Protein AF-A0A9J5YIF4-F1 (afdb_monomer)

Radius of gyration: 15.4 Å; Cα contacts (8 Å, |Δi|>4): 267; chains: 1; bounding box: 48×30×40 Å

Nearest PDB structures (foldseek):
  3bw6-assembly1_A  TM=5.286E-01  e=2.195E+00  Saccharomyces cerevisiae
  3m4w-assembly1_C  TM=4.680E-01  e=2.064E+00  Escherichia coli K-12
  2v43-assembly1_A  TM=5.136E-01  e=2.641E+00  Escherichia coli BL21(DE3)
  3m4w-assembly2_B  TM=5.127E-01  e=3.177E+00  Escherichia coli K-12
  3m4w-assembly2_D  TM=4.670E-01  e=3.379E+00  Escherichia coli K-12

InterPro domains:
  IPR027124 SWR1-complex protein 5/Craniofacial development protein 1/2 [PTHR23227] (7-121)
  IPR036691 Endonuclease/exonuclease/phosphatase superfamily [G3DSA:3.60.10.10] (50-127)
  IPR036691 Endonuclease/exonuclease/phosphatase superfamily [SSF56219] (4-115)

Solvent-accessible surface area (backbone atoms only — not comparable to full-atom values): 7860 Å² total; per-residue (Å²): 105,72,69,35,61,78,67,71,49,55,66,48,78,45,66,69,63,32,38,66,50,70,54,74,48,80,52,96,62,22,41,32,39,33,44,18,62,45,76,92,35,71,9,42,34,40,36,35,34,50,65,54,78,78,62,61,54,80,87,62,74,49,72,51,71,44,77,73,80,42,32,60,11,36,59,38,90,92,36,65,88,24,34,52,62,29,46,59,70,73,60,38,76,50,9,51,53,50,50,54,53,26,56,78,66,53,16,31,35,54,61,19,58,44,87,77,64,93,88,69,85,78,72,60,50,33,38,34,44,53,72,83,83,84,82,78,133

Structure (mmCIF, N/CA/C/O backbone):
data_AF-A0A9J5YIF4-F1
#
_entry.id   AF-A0A9J5YIF4-F1
#
loop_
_atom_site.group_PDB
_atom_site.id
_atom_site.type_symbol
_atom_site.label_atom_id
_atom_site.label_alt_id
_atom_site.label_comp_id
_atom_site.label_asym_id
_atom_site.label_entity_id
_atom_site.label_seq_id
_atom_site.pdbx_PDB_ins_code
_atom_site.Cartn_x
_atom_site.Cartn_y
_atom_site.Cartn_z
_atom_site.occupancy
_atom_site.B_iso_or_equiv
_atom_site.auth_seq_id
_atom_site.auth_comp_id
_atom_site.auth_asym_id
_atom_site.auth_atom_id
_atom_site.pdbx_PDB_model_num
ATOM 1 N N . VAL A 1 1 ? 2.285 -2.977 19.075 1.00 72.44 1 VAL A N 1
ATOM 2 C CA . VAL A 1 1 ? 0.839 -2.647 18.988 1.00 72.44 1 VAL A CA 1
ATOM 3 C C . VAL A 1 1 ? 0.273 -1.924 20.219 1.00 72.44 1 VAL A C 1
ATOM 5 O O . VAL A 1 1 ? -0.473 -0.979 20.020 1.00 72.44 1 VAL A O 1
ATOM 8 N N . LYS A 1 2 ? 0.668 -2.229 21.474 1.00 74.25 2 LYS A N 1
ATOM 9 C CA . LYS A 1 2 ? 0.195 -1.495 22.683 1.00 74.25 2 LYS A CA 1
ATOM 10 C C . LYS A 1 2 ? 0.330 0.040 22.608 1.00 74.25 2 LYS A C 1
ATOM 12 O O . LYS A 1 2 ? -0.599 0.756 22.969 1.00 74.25 2 LYS A O 1
ATOM 17 N N . ILE A 1 3 ? 1.460 0.551 22.105 1.00 67.88 3 ILE A N 1
ATOM 18 C CA . ILE A 1 3 ? 1.671 2.000 21.922 1.00 67.88 3 ILE A CA 1
ATOM 19 C C . ILE A 1 3 ? 0.763 2.606 20.842 1.00 67.88 3 ILE A C 1
ATOM 21 O O . ILE A 1 3 ? 0.343 3.749 20.992 1.00 67.88 3 ILE A O 1
ATOM 25 N N . LEU A 1 4 ? 0.427 1.833 19.803 1.00 68.94 4 LEU A N 1
ATOM 26 C CA . LEU A 1 4 ? -0.476 2.261 18.731 1.00 68.94 4 LEU A CA 1
ATOM 27 C C . LEU A 1 4 ? -1.881 2.469 19.296 1.00 68.94 4 LEU A C 1
ATOM 29 O O . LEU A 1 4 ? -2.434 3.553 19.157 1.00 68.94 4 LEU A O 1
ATOM 33 N N . LYS A 1 5 ? -2.383 1.498 20.073 1.00 69.62 5 LYS A N 1
ATOM 34 C CA . LYS A 1 5 ? -3.668 1.610 20.782 1.00 69.62 5 LYS A CA 1
ATOM 35 C C . LYS A 1 5 ? -3.701 2.798 21.745 1.00 69.62 5 LYS A C 1
ATOM 37 O O . LYS A 1 5 ? -4.628 3.598 21.702 1.00 69.62 5 LYS A O 1
ATOM 42 N N . LYS A 1 6 ? -2.658 2.970 22.572 1.00 72.19 6 LYS A N 1
ATOM 43 C CA . LYS A 1 6 ? -2.560 4.105 23.513 1.00 72.19 6 LYS A CA 1
ATOM 44 C C . LYS A 1 6 ? -2.606 5.461 22.799 1.00 72.19 6 LYS A C 1
ATOM 46 O O . LYS A 1 6 ? -3.151 6.414 23.344 1.00 72.19 6 LYS A O 1
ATOM 51 N N . ARG A 1 7 ? -2.018 5.552 21.604 1.00 55.25 7 ARG A N 1
ATOM 52 C CA . ARG A 1 7 ? -1.975 6.779 20.797 1.00 55.25 7 ARG A CA 1
ATOM 53 C C . ARG A 1 7 ? -3.127 6.892 19.792 1.00 55.25 7 ARG A C 1
ATOM 55 O O . ARG A 1 7 ? -3.121 7.844 19.025 1.00 55.25 7 ARG A O 1
ATOM 62 N N . LYS A 1 8 ? -4.092 5.960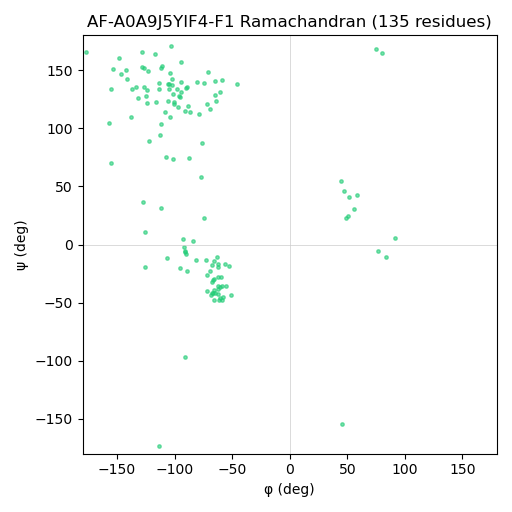 19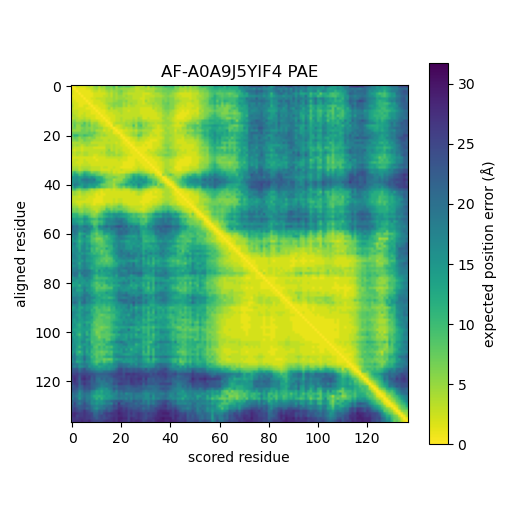.804 1.00 68.19 8 LYS A N 1
ATOM 63 C CA . LYS A 1 8 ? -5.196 5.883 18.831 1.00 68.19 8 LYS A CA 1
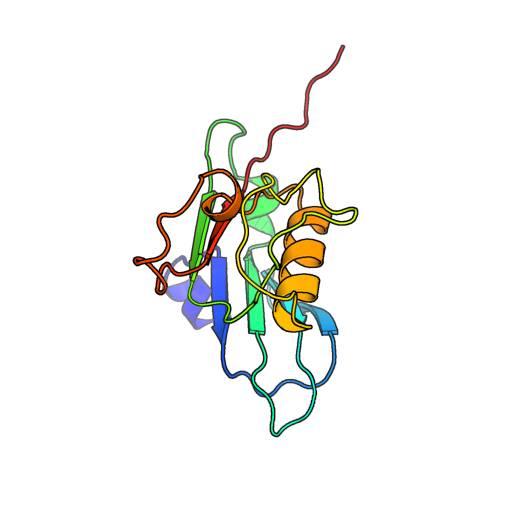ATOM 64 C C . LYS A 1 8 ? -4.700 5.909 17.374 1.00 68.19 8 LYS A C 1
ATOM 66 O O . LYS A 1 8 ? -5.254 6.598 16.532 1.00 68.19 8 LYS A O 1
ATOM 71 N N . ILE A 1 9 ? -3.610 5.191 17.099 1.00 63.22 9 ILE A N 1
ATOM 72 C CA . ILE A 1 9 ? -3.044 5.041 15.755 1.00 63.22 9 ILE A CA 1
ATOM 73 C C . ILE A 1 9 ? -3.669 3.804 15.111 1.00 63.22 9 ILE A C 1
ATOM 75 O O . ILE A 1 9 ? -3.419 2.693 15.580 1.00 63.22 9 ILE A O 1
ATOM 79 N N . ASN A 1 10 ? -4.434 3.994 14.034 1.00 71.25 10 ASN A N 1
ATOM 80 C CA . ASN A 1 10 ? -5.087 2.894 13.319 1.00 71.25 10 ASN A CA 1
ATOM 81 C C . ASN A 1 10 ? -4.223 2.295 12.196 1.00 71.25 10 ASN A C 1
ATOM 83 O O . ASN A 1 10 ? -4.409 1.137 11.837 1.00 71.25 10 ASN A O 1
ATOM 87 N N . ILE A 1 11 ? -3.250 3.041 11.662 1.00 75.19 11 ILE A N 1
ATOM 88 C CA . ILE A 1 11 ? -2.291 2.539 10.667 1.00 75.19 11 ILE A CA 1
ATOM 89 C C . ILE A 1 11 ? -0.880 2.952 11.060 1.00 75.19 11 ILE A C 1
ATOM 91 O O . ILE A 1 11 ? -0.638 4.101 11.421 1.00 75.19 11 ILE A O 1
ATOM 95 N N . ALA A 1 12 ? 0.062 2.018 10.970 1.00 74.75 12 ALA A N 1
ATOM 96 C CA . ALA A 1 12 ? 1.473 2.294 11.196 1.00 74.75 12 ALA A CA 1
ATOM 97 C C . ALA A 1 12 ? 2.342 1.607 10.145 1.00 74.75 12 ALA A C 1
ATOM 99 O O . ALA A 1 12 ? 2.193 0.414 9.896 1.00 74.75 12 ALA A O 1
ATOM 100 N N . CYS A 1 13 ? 3.295 2.348 9.589 1.00 75.69 13 CYS A N 1
ATOM 101 C CA . CYS A 1 13 ? 4.346 1.801 8.739 1.00 75.69 13 CYS A CA 1
ATOM 102 C C . CYS A 1 13 ? 5.644 1.703 9.544 1.00 75.69 13 CYS A C 1
ATOM 104 O O . CYS A 1 13 ? 5.981 2.604 10.311 1.00 75.69 13 CYS A O 1
ATOM 106 N N . VAL A 1 14 ? 6.360 0.595 9.390 1.00 73.94 14 VAL A N 1
ATOM 107 C CA . VAL A 1 14 ? 7.630 0.309 10.059 1.00 73.94 14 VAL A CA 1
ATOM 108 C C . VAL A 1 14 ? 8.657 -0.062 9.005 1.00 73.94 14 VAL A C 1
ATOM 110 O O . VAL A 1 14 ? 8.363 -0.834 8.097 1.00 73.94 14 VAL A O 1
ATOM 113 N N . GLN A 1 15 ? 9.859 0.480 9.129 1.00 68.50 15 GLN A N 1
ATOM 114 C CA . GLN A 1 15 ? 10.946 0.297 8.171 1.00 68.50 15 GLN A CA 1
ATOM 115 C C . GLN A 1 15 ? 12.207 -0.159 8.895 1.00 68.50 15 GLN A C 1
ATOM 117 O O . GLN A 1 15 ? 12.267 -0.126 10.124 1.00 68.50 15 GLN A O 1
ATOM 122 N N . GLU A 1 16 ? 13.180 -0.646 8.124 1.00 73.31 16 GLU A N 1
ATOM 123 C CA . GLU A 1 16 ? 14.439 -1.206 8.632 1.00 73.31 16 GLU A CA 1
ATOM 124 C C . GLU A 1 16 ? 14.234 -2.344 9.641 1.00 73.31 16 GLU A C 1
ATOM 126 O O . GLU A 1 16 ? 15.046 -2.590 10.534 1.00 73.31 16 GLU A O 1
ATOM 131 N N . THR A 1 17 ? 13.137 -3.087 9.487 1.00 73.56 17 THR A N 1
ATOM 132 C CA . THR A 1 17 ? 12.735 -4.109 10.460 1.00 73.56 17 THR A CA 1
ATOM 133 C C .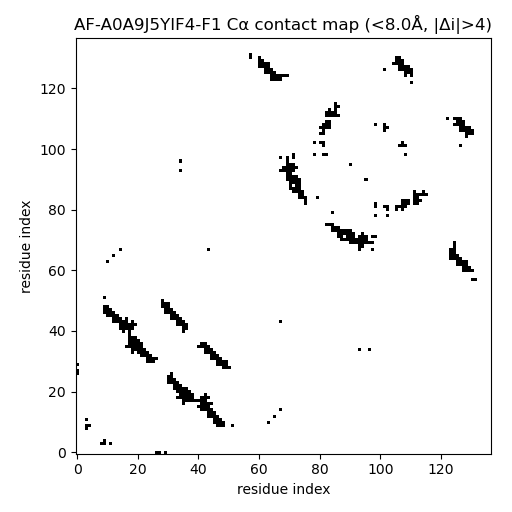 THR A 1 17 ? 13.696 -5.299 10.505 1.00 73.56 17 THR A C 1
ATOM 135 O O . THR A 1 17 ? 13.674 -6.072 11.465 1.00 73.56 17 THR A O 1
ATOM 138 N N . ARG A 1 18 ? 14.536 -5.454 9.465 1.00 77.25 18 ARG A N 1
ATOM 139 C CA . ARG A 1 18 ? 15.449 -6.591 9.236 1.00 77.25 18 ARG A CA 1
ATOM 140 C C . ARG A 1 18 ? 14.738 -7.945 9.342 1.00 77.25 18 ARG A C 1
ATOM 142 O O . ARG A 1 18 ? 15.345 -8.968 9.670 1.00 77.25 18 ARG A O 1
ATOM 149 N N . TRP A 1 19 ? 13.424 -7.953 9.108 1.00 80.56 19 TRP A N 1
ATOM 150 C CA . TRP A 1 19 ? 12.625 -9.168 9.114 1.00 80.56 19 TRP A CA 1
ATOM 151 C C . TRP A 1 19 ? 12.964 -10.017 7.891 1.00 80.56 19 TRP A C 1
ATOM 153 O O . TRP A 1 19 ? 13.329 -9.513 6.836 1.00 80.56 19 TRP A O 1
ATOM 163 N N . VAL A 1 20 ? 12.867 -11.331 8.056 1.00 79.12 20 VAL A N 1
ATOM 164 C CA . VAL A 1 20 ? 13.135 -12.304 6.994 1.00 79.12 20 VAL A CA 1
ATOM 165 C C . VAL A 1 20 ? 11.798 -12.840 6.513 1.00 79.12 20 VAL A C 1
ATOM 167 O O . VAL A 1 20 ? 10.952 -13.172 7.352 1.00 79.12 20 VAL A O 1
ATOM 170 N N . SER A 1 21 ? 11.644 -12.985 5.195 1.00 80.12 21 SER A N 1
ATOM 171 C CA . SER A 1 21 ? 10.432 -13.382 4.454 1.00 80.12 21 SER A CA 1
ATOM 172 C C . SER A 1 21 ? 9.346 -12.308 4.328 1.00 80.12 21 SER A C 1
ATOM 174 O O . SER A 1 21 ? 9.370 -11.285 5.011 1.00 80.12 21 SER A O 1
ATOM 176 N N . ALA A 1 22 ? 8.370 -12.581 3.459 1.00 80.19 22 ALA A N 1
ATOM 177 C CA . ALA A 1 22 ? 7.133 -11.823 3.355 1.00 80.19 22 ALA A CA 1
ATOM 178 C C . ALA A 1 22 ? 5.964 -12.624 3.948 1.00 80.19 22 ALA A C 1
ATOM 180 O O . ALA A 1 22 ? 5.741 -13.768 3.545 1.00 80.19 22 ALA A O 1
ATOM 181 N N . LYS A 1 23 ? 5.248 -12.065 4.935 1.00 82.75 23 LYS A N 1
ATOM 182 C CA . LYS A 1 23 ? 4.087 -12.712 5.582 1.00 82.75 23 LYS A CA 1
ATOM 183 C C . LYS A 1 23 ? 3.048 -11.690 6.045 1.00 82.75 23 LYS A C 1
ATOM 185 O O . LYS A 1 23 ? 3.360 -10.528 6.288 1.00 82.75 23 LYS A O 1
ATOM 190 N N . ALA A 1 24 ? 1.826 -12.175 6.256 1.00 80.62 24 ALA A N 1
ATOM 191 C CA . ALA A 1 24 ? 0.760 -11.459 6.950 1.00 80.62 24 ALA A CA 1
ATOM 192 C C . ALA A 1 24 ? 0.424 -12.159 8.278 1.00 80.62 24 ALA A C 1
ATOM 194 O O . ALA A 1 24 ? 0.397 -13.390 8.337 1.00 80.62 24 ALA A O 1
ATOM 195 N N . ARG A 1 25 ? 0.189 -11.398 9.354 1.00 86.50 25 ARG A N 1
ATOM 196 C CA . ARG A 1 25 ? -0.148 -11.909 10.696 1.00 86.50 25 ARG A CA 1
ATOM 197 C C . ARG A 1 25 ? -1.098 -10.963 11.417 1.00 86.50 25 ARG A C 1
ATOM 199 O O . ARG A 1 25 ? -0.973 -9.756 11.269 1.00 86.50 25 ARG A O 1
ATOM 206 N N . VAL A 1 26 ? -1.994 -11.492 12.243 1.00 85.38 26 VAL A N 1
ATOM 207 C CA . VAL A 1 26 ? -2.815 -10.675 13.151 1.00 85.38 26 VAL A CA 1
ATOM 208 C C . VAL A 1 26 ? -2.129 -10.602 14.514 1.00 85.38 26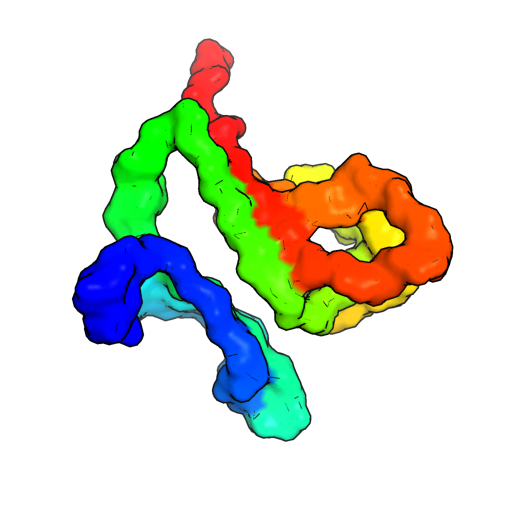 VAL A C 1
ATOM 210 O O . VAL A 1 26 ? -1.694 -11.623 15.043 1.00 85.38 26 VAL A O 1
ATOM 213 N N . VAL A 1 27 ? -1.996 -9.395 15.063 1.00 83.06 27 VAL A N 1
ATOM 214 C CA . VAL A 1 27 ? -1.344 -9.106 16.344 1.00 83.06 27 VAL A CA 1
ATOM 215 C C . VAL A 1 27 ? -2.183 -8.081 17.108 1.00 83.06 27 VAL A C 1
ATOM 217 O O . VAL A 1 27 ? -2.251 -6.914 16.732 1.00 83.06 27 VAL A O 1
ATOM 220 N N . ASP A 1 28 ? -2.818 -8.516 18.196 1.00 86.44 28 ASP A N 1
ATOM 221 C CA . ASP A 1 28 ? -3.700 -7.710 19.054 1.00 86.44 28 ASP A CA 1
ATOM 222 C C . ASP A 1 28 ? -4.739 -6.876 18.280 1.00 86.44 28 ASP A C 1
ATOM 224 O O . ASP A 1 28 ? -4.911 -5.688 18.556 1.00 86.44 28 ASP A O 1
ATOM 228 N N . GLY A 1 29 ? -5.420 -7.477 17.305 1.00 83.56 29 GLY A N 1
ATOM 229 C CA . GLY A 1 29 ? -6.431 -6.797 16.483 1.00 83.56 29 GLY A CA 1
ATOM 230 C C . GLY A 1 29 ? -5.864 -6.007 15.302 1.00 83.56 29 GLY A C 1
ATOM 231 O O . GLY A 1 29 ? -6.617 -5.656 14.411 1.00 83.56 29 GLY A O 1
ATOM 232 N N . PHE A 1 30 ? -4.546 -5.804 15.213 1.00 83.94 30 PHE A N 1
ATOM 233 C CA . PHE A 1 30 ? -3.918 -5.247 14.014 1.00 83.94 30 PHE A CA 1
ATOM 234 C C . PHE A 1 30 ? -3.530 -6.365 13.058 1.00 83.94 30 PHE A C 1
ATOM 236 O O . PHE A 1 30 ? -2.897 -7.339 13.463 1.00 83.94 30 PHE A O 1
ATOM 243 N N . LYS A 1 31 ? -3.813 -6.205 11.771 1.00 83.44 31 LYS A N 1
ATOM 244 C CA . LYS A 1 31 ? -3.218 -7.034 10.730 1.00 83.44 31 LYS A CA 1
ATOM 245 C C . LYS A 1 31 ? -1.901 -6.392 10.287 1.00 83.44 31 LYS A C 1
ATOM 247 O O . LYS A 1 31 ? -1.858 -5.240 9.876 1.00 83.44 31 LYS A O 1
ATOM 252 N N . LEU A 1 32 ? -0.812 -7.132 10.459 1.00 83.50 32 LEU A N 1
ATOM 253 C CA . LEU A 1 32 ? 0.540 -6.784 10.046 1.00 83.50 32 LEU A CA 1
ATOM 254 C C . LEU A 1 32 ? 0.859 -7.517 8.747 1.00 83.50 32 LEU A C 1
ATOM 256 O O . LEU A 1 32 ? 0.868 -8.747 8.725 1.00 83.50 32 LEU A O 1
ATOM 260 N N . TRP A 1 33 ? 1.208 -6.773 7.709 1.00 82.31 33 TRP A N 1
ATOM 261 C CA . TRP A 1 33 ? 1.888 -7.294 6.530 1.00 82.31 33 TRP A CA 1
ATOM 262 C C . TRP A 1 33 ? 3.326 -6.860 6.588 1.00 82.31 33 TRP A C 1
ATOM 264 O O . TRP A 1 33 ? 3.614 -5.719 6.936 1.00 82.31 33 TRP A O 1
ATOM 274 N N . TYR A 1 34 ? 4.234 -7.759 6.256 1.00 82.56 34 TYR A N 1
ATOM 275 C CA . TYR A 1 34 ? 5.625 -7.394 6.150 1.00 82.56 34 TYR A CA 1
ATOM 276 C C . TYR A 1 34 ? 6.307 -8.097 5.002 1.00 82.56 34 TYR A C 1
ATOM 278 O O . TYR A 1 34 ? 5.942 -9.218 4.652 1.00 82.56 34 TYR A O 1
ATOM 286 N N . SER A 1 35 ? 7.314 -7.426 4.457 1.00 77.06 35 SER A N 1
ATOM 287 C CA . SER A 1 35 ? 8.219 -7.956 3.452 1.00 77.06 35 SER A CA 1
ATOM 288 C C . SER A 1 35 ? 9.643 -7.652 3.880 1.00 77.06 35 SER A C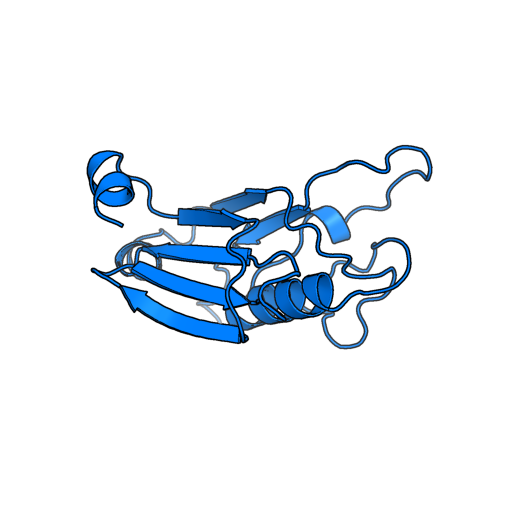 1
ATOM 290 O O . SER A 1 35 ? 9.995 -6.510 4.184 1.00 77.06 35 SER A O 1
ATOM 292 N N . GLY A 1 36 ? 10.463 -8.691 3.938 1.00 77.88 36 GLY A N 1
ATOM 293 C CA . GLY A 1 36 ? 11.875 -8.556 4.224 1.00 77.88 36 GLY A CA 1
ATOM 294 C C . GLY A 1 36 ? 12.678 -9.706 3.630 1.00 77.88 36 GLY A C 1
ATOM 295 O O . GLY A 1 36 ? 12.170 -10.806 3.405 1.00 77.88 36 GLY A O 1
ATOM 296 N N . GLY A 1 37 ? 13.931 -9.415 3.293 1.00 73.00 37 GLY A N 1
ATOM 297 C CA . GLY A 1 37 ? 14.824 -10.345 2.610 1.00 73.00 37 GLY A CA 1
ATOM 298 C C . GLY A 1 37 ? 15.636 -11.178 3.596 1.00 73.00 37 GLY A C 1
ATOM 299 O O . GLY A 1 37 ? 15.189 -12.207 4.090 1.00 73.00 37 GLY A O 1
ATOM 300 N N . SER A 1 38 ? 16.856 -10.728 3.853 1.00 69.00 38 SER A N 1
ATOM 301 C CA . SER A 1 38 ? 17.832 -11.326 4.763 1.00 69.00 38 SER A CA 1
ATOM 302 C C . SER A 1 38 ? 18.135 -10.333 5.899 1.00 69.00 38 SER A C 1
ATOM 304 O O . SER A 1 38 ? 17.764 -9.164 5.801 1.00 69.00 38 SER A O 1
ATOM 306 N N . ARG A 1 39 ? 18.748 -10.772 7.011 1.00 66.75 39 ARG A N 1
ATOM 307 C CA . ARG A 1 39 ? 18.947 -9.928 8.222 1.00 66.75 39 ARG A CA 1
ATOM 308 C C . ARG A 1 39 ? 19.827 -8.688 7.989 1.00 66.75 39 ARG A C 1
ATOM 310 O O . ARG A 1 39 ? 19.828 -7.768 8.798 1.00 66.75 39 ARG A O 1
ATOM 317 N N . ASP A 1 40 ? 20.568 -8.696 6.896 1.00 63.53 40 ASP A N 1
ATOM 318 C CA . ASP A 1 40 ? 21.454 -7.669 6.355 1.00 63.53 40 ASP A CA 1
ATOM 319 C C . ASP A 1 40 ? 20.753 -6.707 5.377 1.00 63.53 40 ASP A C 1
ATOM 321 O O . ASP A 1 40 ? 21.347 -5.712 4.973 1.00 63.53 40 ASP A O 1
ATOM 325 N N . ARG A 1 41 ? 19.485 -6.955 5.019 1.00 61.72 41 ARG A N 1
ATOM 326 C CA . ARG A 1 41 ? 18.693 -6.081 4.143 1.00 61.72 41 ARG A CA 1
ATOM 327 C C . ARG A 1 41 ? 17.549 -5.399 4.889 1.00 61.72 41 ARG A C 1
ATOM 329 O O . ARG A 1 41 ? 17.006 -5.917 5.866 1.00 61.72 41 ARG A O 1
ATOM 336 N N . ASN A 1 42 ? 17.170 -4.221 4.396 1.00 65.31 42 ASN A N 1
ATOM 337 C CA . ASN A 1 42 ? 16.049 -3.454 4.929 1.00 65.31 42 ASN A CA 1
ATOM 338 C C . ASN A 1 42 ? 14.735 -4.218 4.716 1.00 65.31 42 ASN A C 1
ATOM 340 O O . ASN A 1 42 ? 14.531 -4.863 3.686 1.00 65.31 42 ASN A O 1
ATOM 344 N N . GLY A 1 43 ? 13.860 -4.161 5.716 1.00 70.88 43 GLY A N 1
ATOM 345 C CA . GLY A 1 43 ? 12.536 -4.776 5.693 1.00 70.88 43 GLY A CA 1
ATOM 346 C C . GLY A 1 43 ? 11.475 -3.742 6.032 1.00 70.88 43 GLY A C 1
ATOM 347 O O . GLY A 1 43 ? 11.753 -2.783 6.755 1.00 70.88 43 GLY A O 1
ATOM 348 N N . VAL A 1 44 ? 10.269 -3.944 5.516 1.00 75.25 44 VAL A N 1
ATOM 349 C CA . VAL A 1 44 ? 9.127 -3.052 5.725 1.00 75.25 44 VAL A CA 1
ATOM 350 C C . VAL A 1 44 ? 7.956 -3.818 6.320 1.00 75.25 44 VAL A C 1
ATOM 352 O O . VAL A 1 44 ? 7.787 -5.015 6.083 1.00 75.25 44 VAL A O 1
ATOM 355 N N . GLY A 1 45 ? 7.147 -3.127 7.112 1.00 79.50 45 GLY A N 1
ATOM 356 C CA . GLY A 1 45 ? 5.925 -3.644 7.698 1.00 79.50 45 GLY A CA 1
ATOM 357 C C . GLY A 1 45 ? 4.832 -2.588 7.716 1.00 79.50 45 GLY A C 1
ATOM 358 O O . GLY A 1 45 ? 5.104 -1.421 7.974 1.00 79.50 45 GLY A O 1
ATOM 359 N N . ILE A 1 46 ? 3.594 -2.996 7.480 1.00 81.38 46 ILE A N 1
ATOM 360 C CA . ILE A 1 46 ? 2.408 -2.150 7.577 1.00 81.38 46 ILE A CA 1
ATOM 361 C C . ILE A 1 46 ? 1.449 -2.825 8.548 1.00 81.38 46 ILE A C 1
ATOM 363 O O . ILE A 1 46 ? 1.076 -3.981 8.353 1.00 81.38 46 ILE A O 1
ATOM 367 N N . LEU A 1 47 ? 1.079 -2.118 9.611 1.00 82.75 47 LEU A N 1
ATOM 368 C CA . LEU A 1 47 ? 0.041 -2.510 10.552 1.00 82.75 47 LEU A CA 1
ATOM 369 C C . LEU A 1 47 ? -1.225 -1.726 10.238 1.00 82.75 47 LEU A C 1
ATOM 371 O O . LEU A 1 47 ? -1.174 -0.501 10.177 1.00 82.75 47 LEU A O 1
ATOM 375 N N . VAL A 1 48 ? -2.344 -2.427 10.110 1.00 79.56 48 VAL A N 1
ATOM 376 C CA . VAL A 1 48 ? -3.679 -1.845 9.948 1.00 79.56 48 VAL A CA 1
ATOM 377 C C . VAL A 1 48 ? -4.570 -2.411 11.040 1.00 79.56 48 VAL A C 1
ATOM 379 O O . VAL A 1 48 ? -4.611 -3.624 11.237 1.00 79.56 48 VAL A O 1
ATOM 382 N N . ASP A 1 49 ? -5.236 -1.540 11.781 1.00 80.38 49 ASP A N 1
ATOM 383 C CA . ASP A 1 49 ? -6.233 -1.908 12.779 1.00 80.38 49 ASP A CA 1
ATOM 384 C C . ASP A 1 49 ? -7.386 -2.669 12.108 1.00 80.38 49 ASP A C 1
ATOM 386 O O . ASP A 1 49 ? -7.882 -2.258 11.060 1.00 80.38 49 ASP A O 1
ATOM 390 N N . GLY A 1 50 ? -7.777 -3.811 12.667 1.00 75.44 50 GLY A N 1
ATOM 391 C CA . GLY A 1 50 ? -8.810 -4.674 12.095 1.00 75.44 50 GLY A CA 1
ATOM 392 C C . GLY A 1 50 ? -10.163 -3.975 12.028 1.00 75.44 50 GLY A C 1
ATOM 393 O O . GLY A 1 50 ? -10.844 -4.073 11.010 1.00 75.44 50 GLY A O 1
ATOM 394 N N . ASP A 1 51 ? -10.476 -3.186 13.056 1.00 75.94 51 ASP A N 1
ATOM 395 C CA . ASP A 1 51 ? -11.742 -2.457 13.175 1.00 75.94 51 ASP A CA 1
ATOM 396 C C . ASP A 1 51 ? -11.816 -1.284 12.186 1.00 75.94 51 ASP A C 1
ATOM 398 O O . ASP A 1 51 ? -12.893 -0.893 11.741 1.00 75.94 51 ASP A O 1
ATOM 402 N N . LEU A 1 52 ? -10.661 -0.747 11.775 1.00 71.25 52 LEU A N 1
ATOM 403 C CA . LEU A 1 52 ? -10.597 0.316 10.776 1.00 71.25 52 LEU A CA 1
ATOM 404 C C . LEU A 1 52 ? -11.152 -0.165 9.427 1.00 71.25 52 LEU A C 1
ATOM 406 O O . LEU A 1 52 ? -11.817 0.594 8.732 1.00 71.25 52 LEU A O 1
ATOM 410 N N . ARG A 1 53 ? -10.942 -1.434 9.062 1.00 60.69 53 ARG A N 1
ATOM 411 C CA . ARG A 1 53 ? -11.461 -1.972 7.797 1.00 60.69 53 ARG A CA 1
ATOM 412 C C . ARG A 1 53 ? -12.992 -2.016 7.758 1.00 60.69 53 ARG A C 1
ATOM 414 O O . ARG A 1 53 ? -13.560 -1.924 6.677 1.00 60.69 53 ARG A O 1
ATOM 421 N N . GLU A 1 54 ? -13.636 -2.173 8.909 1.00 62.41 54 GLU A N 1
ATOM 422 C CA . GLU A 1 54 ? -15.097 -2.270 9.019 1.00 62.41 54 GLU A CA 1
ATOM 423 C C . GLU A 1 54 ? -15.756 -0.919 9.340 1.00 62.41 54 GLU A C 1
ATOM 425 O O . GLU A 1 54 ? -16.948 -0.746 9.097 1.00 62.41 54 GLU A O 1
ATOM 430 N N . GLY A 1 55 ? -14.987 0.041 9.869 1.00 58.62 55 GLY A N 1
ATOM 431 C CA . GLY A 1 55 ? -15.496 1.310 10.387 1.00 58.62 55 GLY A CA 1
ATOM 432 C C . GLY A 1 55 ? -15.230 2.560 9.545 1.00 58.62 55 GLY A C 1
ATOM 433 O O . GLY A 1 55 ? -15.819 3.590 9.865 1.00 58.62 55 GLY A O 1
ATOM 434 N N . ILE A 1 56 ? -14.375 2.523 8.511 1.00 59.62 56 ILE A N 1
ATOM 435 C CA . ILE A 1 56 ? -14.184 3.683 7.617 1.00 59.62 56 ILE A CA 1
ATOM 436 C C . ILE A 1 56 ? -15.462 3.870 6.782 1.00 59.62 56 ILE A C 1
ATOM 438 O O . ILE A 1 56 ? -15.789 2.991 5.977 1.00 59.62 56 ILE A O 1
ATOM 442 N N . PRO A 1 57 ? -16.185 4.997 6.918 1.00 59.56 57 PRO A N 1
ATOM 443 C CA . PRO A 1 57 ? -17.278 5.317 6.010 1.00 59.56 57 PRO A CA 1
ATOM 444 C C . PRO A 1 57 ? -16.741 5.387 4.580 1.00 59.56 57 PRO A C 1
ATOM 446 O O . PRO A 1 57 ? -15.673 5.947 4.360 1.00 59.56 57 PRO A O 1
ATOM 449 N N . ILE A 1 58 ? -17.496 4.909 3.588 1.00 55.09 58 ILE A N 1
ATOM 450 C CA . ILE A 1 58 ? -17.054 4.883 2.176 1.00 55.09 58 ILE A CA 1
ATOM 451 C C . ILE A 1 58 ? -16.655 6.272 1.627 1.00 55.09 58 ILE A C 1
ATOM 453 O O . ILE A 1 58 ? -15.994 6.393 0.604 1.00 55.09 58 ILE A O 1
ATOM 457 N N . THR A 1 59 ? -17.057 7.339 2.321 1.00 54.47 59 THR A N 1
ATOM 458 C CA . THR A 1 59 ? -16.738 8.735 2.012 1.00 54.47 59 THR A CA 1
ATOM 459 C C . THR A 1 59 ? -15.362 9.189 2.507 1.00 54.47 59 THR A C 1
ATOM 461 O O . THR A 1 59 ? -14.910 10.267 2.123 1.00 54.47 59 THR A O 1
ATOM 464 N N . GLU A 1 60 ? -14.706 8.427 3.381 1.00 57.41 60 GLU A N 1
ATOM 465 C CA . GLU A 1 60 ? -13.406 8.773 3.950 1.00 57.41 60 GLU A CA 1
ATOM 466 C C . GLU A 1 60 ? -12.266 8.095 3.185 1.00 57.41 60 GLU A C 1
ATOM 468 O O . GLU A 1 60 ? -12.235 6.882 2.979 1.00 57.41 60 GLU A O 1
ATOM 473 N N . LYS A 1 61 ? -11.290 8.906 2.773 1.00 57.94 61 LYS A N 1
ATOM 474 C CA . LYS A 1 61 ? -10.064 8.438 2.129 1.00 57.94 61 LYS A CA 1
ATOM 475 C C . LYS A 1 61 ? -8.949 8.362 3.151 1.00 57.94 61 LYS A C 1
ATOM 477 O O . LYS A 1 61 ? -8.708 9.326 3.877 1.00 57.94 61 LYS A O 1
ATOM 482 N N . ILE A 1 62 ? -8.209 7.261 3.145 1.00 64.00 62 ILE A N 1
ATOM 483 C CA . ILE A 1 62 ? -6.990 7.152 3.938 1.00 64.00 62 ILE A CA 1
ATOM 484 C C . ILE A 1 62 ? -5.787 7.283 3.021 1.00 64.00 62 ILE A C 1
ATOM 486 O O . ILE A 1 62 ? -5.687 6.640 1.983 1.00 64.00 62 ILE A O 1
ATOM 490 N N . VAL A 1 63 ? -4.832 8.101 3.439 1.00 64.12 63 VAL A N 1
ATOM 491 C CA . VAL A 1 63 ? -3.570 8.268 2.733 1.00 64.12 63 VAL A CA 1
ATOM 492 C C . VAL A 1 63 ? -2.453 7.776 3.638 1.00 64.12 63 VAL A C 1
ATOM 494 O O . VAL A 1 63 ? -2.290 8.254 4.761 1.00 64.12 63 VAL A O 1
ATOM 497 N N . ILE A 1 64 ? -1.684 6.806 3.153 1.00 68.38 64 ILE A N 1
ATOM 498 C CA . ILE A 1 64 ? -0.510 6.274 3.834 1.00 68.38 64 ILE A CA 1
ATOM 499 C C . ILE A 1 64 ? 0.720 6.845 3.133 1.00 68.38 64 ILE A C 1
ATOM 501 O O . ILE A 1 64 ? 1.040 6.481 2.005 1.00 68.38 64 ILE A O 1
ATOM 505 N N . GLY A 1 65 ? 1.421 7.746 3.815 1.00 66.81 65 GLY A N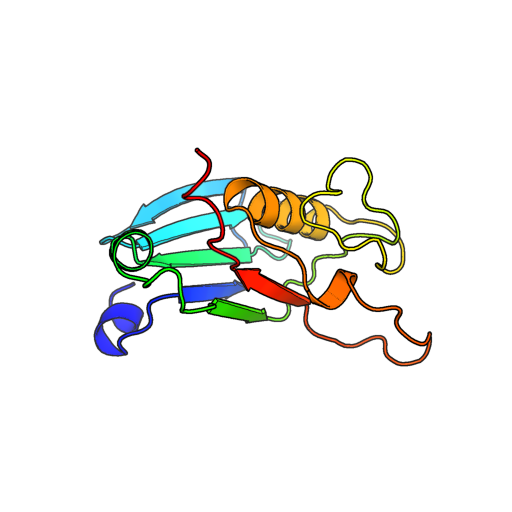 1
ATOM 506 C CA . GLY A 1 65 ? 2.710 8.265 3.367 1.00 66.81 65 GLY A CA 1
ATOM 507 C C . GLY A 1 65 ? 3.866 7.616 4.116 1.00 66.81 65 GLY A C 1
ATOM 508 O O . GLY A 1 65 ? 3.777 7.377 5.322 1.00 66.81 65 GLY A O 1
ATOM 509 N N . GLY A 1 66 ? 4.966 7.365 3.414 1.00 68.81 66 GLY A N 1
ATOM 510 C CA . GLY A 1 66 ? 6.202 6.886 4.020 1.00 68.81 66 GLY A CA 1
ATOM 511 C C . GLY A 1 66 ? 7.327 6.754 3.002 1.00 68.81 66 GLY A C 1
ATOM 512 O O . GLY A 1 66 ? 7.101 6.775 1.796 1.00 68.81 66 GLY A O 1
ATOM 513 N N . ASP A 1 67 ? 8.560 6.617 3.477 1.00 70.81 67 ASP A N 1
ATOM 514 C CA . ASP A 1 67 ? 9.695 6.299 2.606 1.00 70.81 67 ASP A CA 1
ATOM 515 C C . ASP A 1 67 ? 9.836 4.782 2.452 1.00 70.81 67 ASP A C 1
ATOM 517 O O . ASP A 1 67 ? 10.664 4.151 3.099 1.00 70.81 67 ASP A O 1
ATOM 521 N N . PHE A 1 68 ? 8.957 4.144 1.683 1.00 71.19 68 PHE A N 1
ATOM 522 C CA . PHE A 1 68 ? 8.947 2.681 1.578 1.00 71.19 68 PHE A CA 1
ATOM 523 C C . PHE A 1 68 ? 10.229 2.103 0.960 1.00 71.19 68 PHE A C 1
ATOM 525 O O . PHE A 1 68 ? 10.416 0.884 1.012 1.00 71.19 68 PHE A O 1
ATOM 532 N N . ASN A 1 69 ? 11.102 2.957 0.398 1.00 72.94 69 ASN A N 1
ATOM 533 C CA . ASN A 1 69 ? 12.321 2.593 -0.324 1.00 72.94 69 ASN A CA 1
ATOM 534 C C . ASN A 1 69 ? 12.077 1.492 -1.383 1.00 72.94 69 ASN A C 1
ATOM 536 O O . ASN A 1 69 ? 12.970 0.730 -1.774 1.00 72.94 69 ASN A O 1
ATOM 540 N N . GLY A 1 70 ? 10.819 1.375 -1.815 1.00 78.06 70 GLY A N 1
ATOM 541 C CA . GLY A 1 70 ? 10.400 0.572 -2.937 1.00 78.06 70 GLY A CA 1
ATOM 542 C C . GLY A 1 70 ? 10.682 1.369 -4.193 1.00 78.06 70 GLY A C 1
ATOM 543 O O . GLY A 1 70 ? 10.509 2.579 -4.230 1.00 78.06 70 GLY A O 1
ATOM 544 N N . HIS A 1 71 ? 11.169 0.698 -5.227 1.00 84.88 71 HIS A N 1
ATOM 545 C CA . HIS A 1 71 ? 11.209 1.295 -6.550 1.00 84.88 71 HIS A CA 1
ATOM 546 C C . HIS A 1 71 ? 10.221 0.524 -7.400 1.00 84.88 71 HIS A C 1
ATOM 548 O O . HIS A 1 71 ? 10.478 -0.627 -7.748 1.00 84.88 71 HIS A O 1
ATOM 554 N N . ILE A 1 72 ? 9.055 1.114 -7.655 1.00 86.56 72 ILE A N 1
ATOM 555 C CA . ILE A 1 72 ? 7.957 0.468 -8.395 1.00 86.56 72 ILE A CA 1
ATOM 556 C C . ILE A 1 72 ? 8.243 0.340 -9.900 1.00 86.56 72 ILE A C 1
ATOM 558 O O . ILE A 1 72 ? 7.593 -0.452 -10.580 1.00 86.56 72 ILE A O 1
ATOM 562 N N . GLY A 1 73 ? 9.273 1.038 -10.388 1.00 88.31 73 GLY A N 1
ATOM 563 C CA . GLY A 1 73 ? 9.715 1.029 -11.778 1.00 88.31 73 GLY A CA 1
ATOM 564 C C . GLY A 1 73 ? 8.877 1.928 -12.685 1.00 88.31 73 GLY A C 1
ATOM 565 O O . GLY A 1 73 ? 7.794 2.353 -12.311 1.00 88.31 73 GLY A O 1
ATOM 566 N N . ALA A 1 74 ? 9.379 2.237 -13.881 1.00 88.44 74 ALA A N 1
ATOM 567 C CA . ALA A 1 74 ? 8.712 3.151 -14.814 1.00 88.44 74 ALA A CA 1
ATOM 568 C C . ALA A 1 74 ? 7.377 2.628 -15.375 1.00 88.44 74 ALA A C 1
ATOM 570 O O . ALA A 1 74 ? 6.483 3.423 -15.661 1.00 88.44 74 ALA A O 1
ATOM 571 N N . THR A 1 75 ? 7.236 1.311 -15.524 1.00 86.56 75 THR A N 1
ATOM 572 C CA . THR A 1 75 ? 6.064 0.672 -16.134 1.00 86.56 75 THR A CA 1
ATOM 573 C C . THR A 1 75 ? 5.243 -0.110 -15.111 1.00 86.56 75 THR A C 1
ATOM 575 O O . THR A 1 75 ? 5.768 -0.608 -14.115 1.00 86.56 75 THR A O 1
ATOM 578 N N . SER A 1 76 ? 3.942 -0.260 -15.369 1.00 86.69 76 SER A N 1
ATOM 579 C CA . SER A 1 76 ? 2.995 -0.989 -14.513 1.00 86.69 76 SER A CA 1
ATOM 580 C C . SER A 1 76 ? 3.195 -2.509 -14.558 1.00 86.69 76 SER A C 1
ATOM 582 O O . SER A 1 76 ? 3.162 -3.151 -13.510 1.00 86.69 76 SER A O 1
ATOM 584 N N . ASN A 1 77 ? 3.477 -3.101 -15.724 1.00 88.56 77 ASN A N 1
ATOM 585 C CA . ASN A 1 77 ? 3.780 -4.533 -15.911 1.00 88.56 77 ASN A CA 1
ATOM 586 C C . ASN A 1 77 ? 2.827 -5.479 -15.132 1.00 88.56 77 ASN A C 1
ATOM 588 O O . ASN A 1 77 ? 3.294 -6.288 -14.328 1.00 88.56 77 ASN A O 1
ATOM 592 N N . GLY A 1 78 ? 1.505 -5.361 -15.317 1.00 88.94 78 GLY A N 1
ATOM 593 C CA . GLY A 1 78 ? 0.501 -6.223 -14.659 1.00 88.94 78 GLY A CA 1
ATOM 594 C C . GLY A 1 78 ? -0.045 -5.705 -13.317 1.00 88.94 78 GLY A C 1
ATOM 595 O O . GLY A 1 78 ? -0.833 -6.386 -12.646 1.00 88.94 78 GLY A O 1
ATOM 596 N N . PHE A 1 79 ? 0.354 -4.492 -12.933 1.00 90.25 79 PHE A N 1
ATOM 597 C CA . PHE A 1 79 ? -0.158 -3.752 -11.777 1.00 90.25 79 PHE A CA 1
ATOM 598 C C . PHE A 1 79 ? -0.969 -2.515 -12.193 1.00 90.25 79 PHE A C 1
ATOM 600 O O . PHE A 1 79 ? -0.969 -1.514 -11.484 1.00 90.25 79 PHE A O 1
ATOM 607 N N . ASP A 1 80 ? -1.644 -2.565 -13.343 1.00 91.25 80 ASP A N 1
ATOM 608 C CA . ASP A 1 80 ? -2.369 -1.426 -13.932 1.00 91.25 80 ASP A CA 1
ATOM 609 C C . ASP A 1 80 ? -3.476 -0.865 -13.024 1.00 91.25 80 ASP A C 1
ATOM 611 O O . ASP A 1 80 ? -3.747 0.331 -13.050 1.00 91.25 80 ASP A O 1
ATOM 615 N N . ASP A 1 81 ? -4.049 -1.704 -12.156 1.00 86.75 81 ASP A N 1
ATOM 616 C CA . ASP A 1 81 ? -5.082 -1.300 -11.193 1.00 86.75 81 ASP A CA 1
ATOM 617 C C . ASP A 1 81 ? -4.544 -0.386 -10.076 1.00 86.75 81 ASP A C 1
ATOM 619 O O . ASP A 1 81 ? -5.308 0.335 -9.437 1.00 86.75 81 ASP A O 1
ATOM 623 N N . VAL A 1 82 ? -3.232 -0.432 -9.811 1.00 85.94 82 VAL A N 1
ATOM 624 C CA . VAL A 1 82 ? -2.606 0.226 -8.647 1.00 85.94 82 VAL A CA 1
ATOM 625 C C . VAL A 1 82 ? -1.463 1.169 -9.015 1.00 85.94 82 VAL A C 1
ATOM 627 O O . VAL A 1 82 ? -1.099 2.037 -8.222 1.00 85.94 82 VAL A O 1
ATOM 630 N N . HIS A 1 83 ? -0.890 1.011 -10.208 1.00 89.69 83 HIS A N 1
ATOM 631 C CA . HIS A 1 83 ? 0.210 1.810 -10.729 1.00 89.69 83 HIS A CA 1
ATOM 632 C C . HIS A 1 83 ? -0.298 2.731 -11.841 1.00 89.69 83 HIS A C 1
ATOM 634 O O . HIS A 1 83 ? -0.619 2.281 -12.936 1.00 89.69 83 HIS A O 1
ATOM 640 N N . GLY A 1 84 ? -0.278 4.044 -11.618 1.00 85.88 84 GLY A N 1
ATOM 641 C CA . GLY A 1 84 ? -0.849 5.054 -12.516 1.00 85.88 84 GLY A CA 1
ATOM 642 C C . GLY A 1 84 ? -0.055 5.352 -13.795 1.00 85.88 84 GLY A C 1
ATOM 643 O O . GLY A 1 84 ? -0.188 6.437 -14.349 1.00 85.88 84 GLY A O 1
ATOM 644 N N . GLY A 1 85 ? 0.785 4.420 -14.252 1.00 87.62 85 GLY A N 1
ATOM 645 C CA . GLY A 1 85 ? 1.586 4.551 -15.478 1.00 87.62 85 GLY A CA 1
ATOM 646 C C . GLY A 1 85 ? 2.831 5.449 -15.415 1.00 87.62 85 GLY A C 1
ATOM 647 O O . GLY A 1 85 ? 3.595 5.457 -16.375 1.00 87.62 85 GLY A O 1
ATOM 648 N N . PHE A 1 86 ? 3.084 6.160 -14.313 1.00 81.25 86 PHE A N 1
ATOM 649 C CA . PHE A 1 86 ? 4.236 7.058 -14.178 1.00 81.25 86 PHE A CA 1
ATOM 650 C C . PHE A 1 86 ? 5.121 6.668 -12.994 1.00 81.25 86 PHE A C 1
ATOM 652 O O . PHE A 1 86 ? 4.954 7.163 -11.885 1.00 81.25 86 PHE A O 1
ATOM 659 N N . GLY A 1 87 ? 6.100 5.798 -13.209 1.00 81.38 87 GLY A N 1
ATOM 660 C CA . GLY A 1 87 ? 7.157 5.554 -12.225 1.00 81.38 87 GLY A CA 1
ATOM 661 C C . GLY A 1 87 ? 8.519 6.019 -12.729 1.00 81.38 87 GLY A C 1
ATOM 662 O O . GLY A 1 87 ? 8.628 6.636 -13.787 1.00 81.38 87 GLY A O 1
ATOM 663 N N . PHE A 1 88 ? 9.578 5.720 -11.982 1.00 79.25 88 PHE A N 1
ATOM 664 C CA . PHE A 1 88 ? 10.948 6.001 -12.409 1.00 79.25 88 PHE A CA 1
ATOM 665 C C . PHE A 1 88 ? 11.814 4.748 -12.285 1.00 79.25 88 PHE A C 1
ATOM 667 O O . PHE A 1 88 ? 11.513 3.868 -11.483 1.00 79.25 88 PHE A O 1
ATOM 674 N N . GLY A 1 89 ? 12.857 4.688 -13.118 1.00 85.50 89 GLY A N 1
ATOM 675 C CA . GLY A 1 89 ? 13.881 3.643 -13.173 1.00 85.50 89 GLY A CA 1
ATOM 676 C C . GLY A 1 89 ? 13.383 2.195 -13.113 1.00 85.50 89 GLY A C 1
ATOM 677 O O . GLY A 1 89 ? 12.266 1.881 -13.521 1.00 85.50 89 GLY A O 1
ATOM 678 N N . GLU A 1 90 ? 14.259 1.303 -12.647 1.00 87.62 90 GLU A N 1
ATOM 679 C CA . GLU A 1 90 ? 14.022 -0.145 -12.640 1.00 87.62 90 GLU A CA 1
ATOM 680 C C . GLU A 1 90 ? 13.332 -0.614 -11.362 1.00 87.62 90 GLU A C 1
ATOM 682 O O . GLU A 1 90 ? 13.736 -0.248 -10.252 1.00 87.62 90 GLU A O 1
ATOM 687 N N . ARG A 1 91 ? 12.323 -1.480 -11.515 1.00 89.31 91 ARG A N 1
ATOM 688 C CA . ARG A 1 91 ? 11.586 -2.038 -10.379 1.00 89.31 91 ARG A CA 1
ATOM 689 C C . ARG A 1 91 ? 12.498 -2.910 -9.516 1.00 89.31 91 ARG A C 1
ATOM 691 O O . ARG A 1 91 ? 13.128 -3.838 -10.016 1.00 89.31 91 ARG A O 1
ATOM 698 N N . ASN A 1 92 ? 12.523 -2.661 -8.208 1.00 84.31 92 ASN A N 1
ATOM 699 C CA . ASN A 1 92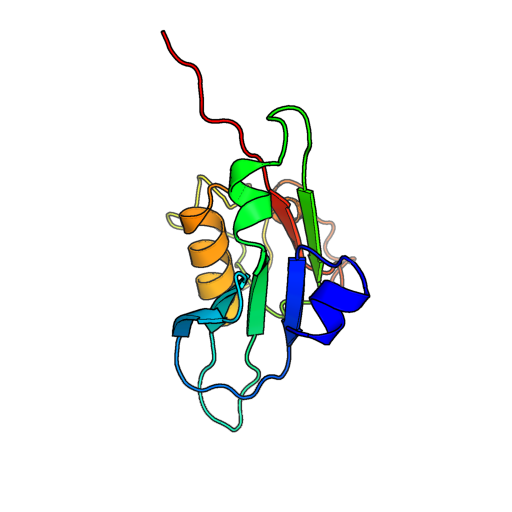 ? 13.237 -3.500 -7.242 1.00 84.31 92 ASN A CA 1
ATOM 700 C C . ASN A 1 92 ? 12.270 -4.413 -6.455 1.00 84.31 92 ASN A C 1
ATOM 702 O O . ASN A 1 92 ? 11.050 -4.266 -6.517 1.00 84.31 92 ASN A O 1
ATOM 706 N N . GLY A 1 93 ? 12.805 -5.360 -5.674 1.00 81.31 93 GLY A N 1
ATOM 707 C CA . GLY A 1 93 ? 11.976 -6.299 -4.896 1.00 81.31 93 GLY A CA 1
ATOM 708 C C . GLY A 1 93 ? 11.075 -5.634 -3.840 1.00 81.31 93 GLY A C 1
ATOM 709 O O . GLY A 1 93 ? 10.000 -6.152 -3.532 1.00 81.31 93 GLY A O 1
ATOM 710 N N . GLY A 1 94 ? 11.487 -4.475 -3.313 1.00 79.06 94 GLY A N 1
ATOM 711 C CA . GLY A 1 94 ? 10.671 -3.661 -2.408 1.00 79.06 94 GLY A CA 1
ATOM 712 C C . GLY A 1 94 ? 9.472 -3.037 -3.123 1.00 79.06 94 GLY A C 1
ATOM 713 O O . GLY A 1 94 ? 8.356 -3.125 -2.625 1.00 79.06 94 GLY A O 1
ATOM 714 N N . GLY A 1 95 ? 9.677 -2.505 -4.330 1.00 84.69 95 GLY A N 1
ATOM 715 C CA . GLY A 1 95 ? 8.621 -1.948 -5.173 1.00 84.69 95 GLY A CA 1
ATOM 716 C C . GLY A 1 95 ? 7.619 -2.996 -5.644 1.00 84.69 95 GLY A C 1
ATOM 717 O O . GLY A 1 95 ? 6.422 -2.737 -5.610 1.00 84.69 95 GLY A O 1
ATOM 718 N N . THR A 1 96 ? 8.066 -4.211 -5.990 1.00 86.50 96 THR A N 1
ATOM 719 C CA . THR A 1 96 ? 7.140 -5.327 -6.267 1.00 86.50 96 THR A CA 1
ATOM 720 C C . THR A 1 96 ? 6.291 -5.658 -5.041 1.00 86.50 96 THR A C 1
ATOM 722 O O . THR A 1 96 ? 5.075 -5.747 -5.151 1.00 86.50 96 THR A O 1
ATOM 725 N N . SER A 1 97 ? 6.908 -5.748 -3.854 1.00 81.94 97 SER A N 1
ATOM 726 C CA . SER A 1 97 ? 6.168 -6.002 -2.607 1.00 81.94 97 SER A CA 1
ATOM 727 C C . SER A 1 97 ? 5.147 -4.898 -2.307 1.00 81.94 97 SER A C 1
ATOM 729 O O . SER A 1 97 ? 4.068 -5.176 -1.789 1.00 81.94 97 SER A O 1
ATOM 731 N N . LEU A 1 98 ? 5.487 -3.645 -2.624 1.00 80.81 98 LEU A N 1
ATOM 732 C CA . LEU A 1 98 ? 4.606 -2.496 -2.451 1.00 80.81 98 LEU A CA 1
ATOM 733 C C . LEU A 1 98 ? 3.409 -2.547 -3.406 1.00 80.81 98 LEU A C 1
ATOM 735 O O . LEU A 1 98 ? 2.285 -2.278 -2.991 1.00 80.81 98 LEU A O 1
ATOM 739 N N . LEU A 1 99 ? 3.639 -2.932 -4.661 1.00 85.88 99 LEU A N 1
ATOM 740 C CA . LEU A 1 99 ? 2.593 -3.109 -5.665 1.00 85.88 99 LEU A CA 1
ATOM 741 C C . LEU A 1 99 ? 1.664 -4.284 -5.327 1.00 85.88 99 LEU A C 1
ATOM 743 O O . LEU A 1 99 ? 0.449 -4.142 -5.433 1.00 85.88 99 LEU A O 1
ATOM 747 N N . ASP A 1 100 ? 2.207 -5.408 -4.852 1.00 84.69 100 ASP A N 1
ATOM 748 C CA . ASP A 1 100 ? 1.414 -6.545 -4.365 1.00 84.69 100 ASP A CA 1
ATOM 749 C C . ASP A 1 100 ? 0.552 -6.154 -3.161 1.00 84.69 100 ASP A C 1
ATOM 751 O O . ASP A 1 100 ? -0.627 -6.509 -3.086 1.00 84.69 100 ASP A O 1
ATOM 755 N N . PHE A 1 101 ? 1.123 -5.386 -2.227 1.00 77.50 101 PHE A N 1
ATOM 756 C CA . PHE A 1 101 ? 0.383 -4.832 -1.099 1.00 77.50 101 PHE A CA 1
ATOM 757 C C . PHE A 1 101 ? -0.728 -3.894 -1.575 1.00 77.50 101 PHE A C 1
ATOM 759 O O . PHE A 1 101 ? -1.864 -4.051 -1.148 1.00 77.50 101 PHE A O 1
ATOM 766 N N . ALA A 1 102 ? -0.441 -2.962 -2.483 1.00 80.50 102 ALA A N 1
ATOM 767 C CA . ALA A 1 102 ? -1.461 -2.075 -3.027 1.00 80.50 102 ALA A CA 1
ATOM 768 C C . ALA A 1 102 ? -2.590 -2.877 -3.696 1.00 80.50 102 ALA A C 1
ATOM 770 O O . ALA A 1 102 ? -3.764 -2.654 -3.413 1.00 80.50 102 ALA A O 1
ATOM 771 N N . LYS A 1 103 ? -2.248 -3.887 -4.502 1.00 82.62 103 LYS A N 1
ATOM 772 C CA . LYS A 1 103 ? -3.222 -4.718 -5.223 1.00 82.62 103 LYS A CA 1
ATOM 773 C C . LYS A 1 103 ? -4.108 -5.537 -4.291 1.00 82.62 103 LYS A C 1
ATOM 775 O O . LYS A 1 103 ? -5.313 -5.600 -4.498 1.00 82.62 103 LYS A O 1
ATOM 780 N N . ALA A 1 104 ? -3.542 -6.125 -3.238 1.00 76.06 104 ALA A N 1
ATOM 781 C CA . ALA A 1 104 ? -4.288 -6.951 -2.287 1.00 76.06 104 ALA A CA 1
ATOM 782 C C . ALA A 1 104 ? -5.340 -6.176 -1.469 1.00 76.06 104 ALA A C 1
ATOM 784 O O . ALA A 1 104 ? -6.183 -6.794 -0.817 1.00 76.06 104 ALA A O 1
ATOM 785 N N . PHE A 1 105 ? -5.274 -4.845 -1.477 1.00 70.44 105 PHE A N 1
ATOM 786 C CA . PHE A 1 105 ? -6.170 -3.975 -0.722 1.00 70.44 105 PHE A CA 1
ATOM 787 C C . PHE A 1 105 ? -6.862 -2.929 -1.587 1.00 70.44 105 PHE A C 1
ATOM 789 O O . PHE A 1 105 ? -7.485 -2.026 -1.035 1.00 70.44 105 PHE A O 1
ATOM 796 N N . GLU A 1 106 ? -6.755 -3.055 -2.911 1.00 76.12 106 GLU A N 1
ATOM 797 C CA . GLU A 1 106 ? -7.382 -2.133 -3.861 1.00 76.12 106 GLU A CA 1
ATOM 798 C C . GLU A 1 106 ? -6.915 -0.679 -3.638 1.00 76.12 106 GLU A C 1
ATOM 800 O O . GLU A 1 106 ? -7.692 0.272 -3.638 1.00 76.12 106 GLU A O 1
ATOM 805 N N . LEU A 1 107 ? -5.608 -0.506 -3.404 1.00 77.56 107 LEU A N 1
ATOM 806 C CA . LEU A 1 107 ? -4.964 0.798 -3.221 1.00 77.56 107 LEU A CA 1
ATOM 807 C C . LEU A 1 107 ? -4.391 1.295 -4.528 1.00 77.56 107 LEU A C 1
ATOM 809 O O . LEU A 1 107 ? -3.973 0.507 -5.369 1.00 77.56 107 LEU A O 1
ATOM 813 N N . VAL A 1 108 ? -4.217 2.605 -4.622 1.00 79.88 108 VAL A N 1
ATOM 814 C CA . VAL A 1 108 ? -3.480 3.218 -5.721 1.00 79.88 108 VAL A CA 1
ATOM 815 C C . VAL A 1 108 ? -2.205 3.846 -5.179 1.00 79.88 108 VAL A C 1
ATOM 817 O O . VAL A 1 108 ? -2.211 4.562 -4.177 1.00 79.88 108 VAL A O 1
ATOM 820 N N . ILE A 1 109 ? -1.084 3.613 -5.858 1.00 81.88 109 ILE A N 1
ATOM 821 C CA . ILE A 1 109 ? 0.152 4.345 -5.595 1.00 81.88 109 ILE A CA 1
ATOM 822 C C . ILE A 1 109 ? -0.000 5.726 -6.228 1.00 81.88 109 ILE A C 1
ATOM 824 O O . ILE A 1 109 ? 0.384 5.937 -7.376 1.00 81.88 109 ILE A O 1
ATOM 828 N N . ALA A 1 110 ? -0.572 6.675 -5.490 1.00 78.62 110 ALA A N 1
ATOM 829 C CA . ALA A 1 110 ? -0.921 8.003 -5.998 1.00 78.62 110 ALA A CA 1
ATOM 830 C C . ALA A 1 110 ? 0.279 8.732 -6.621 1.00 78.62 110 ALA A C 1
ATOM 832 O O . ALA A 1 110 ? 0.158 9.398 -7.647 1.00 78.62 110 ALA A O 1
ATOM 833 N N . ASN A 1 111 ? 1.473 8.535 -6.056 1.00 77.25 111 ASN A N 1
ATOM 834 C CA . ASN A 1 111 ? 2.707 9.119 -6.580 1.00 77.25 111 ASN A CA 1
ATOM 835 C C . ASN A 1 111 ? 3.062 8.639 -7.998 1.00 77.25 111 ASN A C 1
ATOM 837 O O . ASN A 1 111 ? 3.870 9.283 -8.664 1.00 77.25 111 ASN A O 1
ATOM 841 N N . SER A 1 112 ? 2.488 7.513 -8.429 1.00 81.62 112 SER A N 1
ATOM 842 C CA . SER A 1 112 ? 2.672 6.935 -9.758 1.00 81.62 112 SER A CA 1
ATOM 843 C C . SER A 1 112 ? 1.634 7.389 -10.788 1.00 81.62 112 SER A C 1
ATOM 845 O O . SER A 1 112 ? 1.705 6.994 -11.947 1.00 81.62 112 SER A O 1
ATOM 847 N N . CYS A 1 113 ? 0.658 8.206 -10.383 1.00 81.69 113 CYS A N 1
ATOM 848 C CA . CYS A 1 113 ? -0.399 8.730 -11.254 1.00 81.69 113 CYS A CA 1
ATOM 849 C C . CYS A 1 113 ? -0.039 10.067 -11.908 1.00 81.69 113 CYS A C 1
ATOM 851 O O . CYS A 1 113 ? -0.802 10.571 -12.729 1.00 81.69 113 CYS A O 1
ATOM 853 N N . PHE A 1 114 ? 1.102 10.657 -11.546 1.00 78.56 114 PHE A N 1
ATOM 854 C CA . PHE A 1 114 ? 1.501 11.979 -12.011 1.00 78.56 114 PHE A CA 1
ATOM 855 C C . PHE A 1 114 ? 2.874 11.925 -12.690 1.00 78.56 114 PHE A C 1
ATOM 857 O O . PHE A 1 114 ? 3.817 11.380 -12.109 1.00 78.56 114 PHE A O 1
ATOM 864 N N . PRO A 1 115 ? 3.035 12.534 -13.878 1.00 73.25 115 PRO A N 1
ATOM 865 C CA . PRO A 1 115 ? 4.340 12.652 -14.513 1.00 73.25 115 PRO A CA 1
ATOM 866 C C . PRO A 1 115 ? 5.267 13.521 -13.651 1.00 73.25 115 PRO A C 1
ATOM 868 O O . PRO A 1 115 ? 4.956 14.673 -13.337 1.00 73.25 115 PRO A O 1
ATOM 871 N N . LYS A 1 116 ? 6.425 12.977 -13.264 1.00 65.88 116 LYS A N 1
ATOM 872 C CA . LYS A 1 116 ? 7.441 13.693 -12.476 1.00 65.88 116 LYS A CA 1
ATOM 873 C C . LYS A 1 116 ? 8.485 14.323 -13.402 1.00 65.88 116 LYS A C 1
ATOM 875 O O . LYS A 1 116 ? 8.915 13.705 -14.370 1.00 65.88 116 LYS A O 1
ATOM 880 N N . LYS A 1 117 ? 8.924 15.550 -13.097 1.00 63.75 117 LYS A N 1
ATOM 881 C CA . LYS A 1 117 ? 10.081 16.182 -13.764 1.00 63.75 117 LYS A CA 1
ATOM 882 C C . LYS A 1 117 ? 11.376 15.530 -13.252 1.00 63.75 117 LYS A C 1
ATOM 884 O O . LYS A 1 117 ? 11.495 15.324 -12.045 1.00 63.75 117 LYS A O 1
ATOM 889 N N . GLU A 1 118 ? 12.353 15.270 -14.129 1.00 54.94 118 GLU A N 1
ATOM 890 C CA . GLU A 1 118 ? 13.602 14.518 -13.837 1.00 54.94 118 GLU A CA 1
ATOM 891 C C . GLU A 1 118 ? 14.420 15.014 -12.622 1.00 54.94 118 GLU A C 1
ATOM 893 O O . GLU A 1 118 ? 15.230 14.270 -12.060 1.00 54.94 118 GLU A O 1
ATOM 898 N N . ASN A 1 119 ? 14.187 16.253 -12.179 1.00 54.97 119 ASN A N 1
ATOM 899 C CA . ASN A 1 119 ? 14.944 16.909 -11.112 1.00 54.97 119 ASN A CA 1
ATOM 900 C C . ASN A 1 119 ? 14.371 16.688 -9.697 1.00 54.97 119 ASN A C 1
ATOM 902 O O . ASN A 1 119 ? 15.011 17.072 -8.722 1.00 54.97 119 ASN A O 1
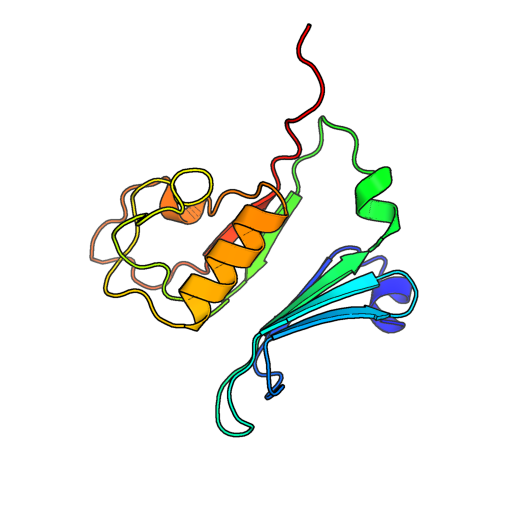ATOM 906 N N . HIS A 1 120 ? 13.187 16.081 -9.543 1.00 52.34 120 HIS A N 1
ATOM 907 C CA . HIS A 1 120 ? 12.551 15.841 -8.237 1.00 52.34 120 HIS A CA 1
ATOM 908 C C . HIS A 1 120 ? 12.610 14.351 -7.861 1.00 52.34 120 HIS A C 1
ATOM 910 O O . HIS A 1 120 ? 11.620 13.626 -7.940 1.00 52.34 120 HIS A O 1
ATOM 916 N N . ARG A 1 121 ? 13.799 13.887 -7.453 1.00 50.25 121 ARG A N 1
ATOM 917 C CA . ARG A 1 121 ? 14.097 12.467 -7.172 1.00 50.25 121 ARG A CA 1
ATOM 918 C C . ARG A 1 121 ? 13.721 11.974 -5.761 1.00 50.25 121 ARG A C 1
ATOM 920 O O . ARG A 1 121 ? 13.985 10.820 -5.457 1.00 50.25 121 ARG A O 1
ATOM 927 N N . TYR A 1 122 ? 13.102 12.801 -4.911 1.00 48.34 122 TYR A N 1
ATOM 928 C CA . TYR A 1 122 ? 12.963 12.517 -3.467 1.00 48.34 122 TYR A CA 1
ATOM 929 C C . TYR A 1 122 ? 11.532 12.614 -2.921 1.00 48.34 122 TYR A C 1
ATOM 931 O O . TYR A 1 122 ? 11.319 13.095 -1.811 1.00 48.34 122 TYR A O 1
ATOM 939 N N . LEU A 1 123 ? 10.526 12.202 -3.691 1.00 48.50 123 LEU A N 1
ATOM 940 C CA . LEU A 1 123 ? 9.172 12.112 -3.143 1.00 48.50 123 LEU A CA 1
ATOM 941 C C . LEU A 1 123 ? 8.984 10.744 -2.491 1.00 48.50 123 LEU A C 1
ATOM 943 O O . LEU A 1 123 ? 8.968 9.736 -3.197 1.00 48.50 123 LEU A O 1
ATOM 947 N N . SER A 1 124 ? 8.808 10.745 -1.166 1.00 53.41 124 SER A N 1
ATOM 948 C CA . SER A 1 124 ? 8.291 9.607 -0.404 1.00 53.41 124 SER A CA 1
ATOM 949 C C . SER A 1 124 ? 7.062 9.026 -1.106 1.00 53.41 124 SER A C 1
ATOM 951 O O . SER A 1 124 ? 6.236 9.753 -1.670 1.00 53.41 124 SER A O 1
ATOM 953 N N . GLU A 1 125 ? 6.970 7.702 -1.158 1.00 57.72 125 GLU A N 1
ATOM 954 C CA . GLU A 1 125 ? 5.872 7.028 -1.839 1.00 57.72 125 GLU A CA 1
ATOM 955 C C . GLU A 1 125 ? 4.584 7.202 -1.026 1.00 57.72 125 GLU A C 1
ATOM 957 O O . GLU A 1 125 ? 4.492 6.844 0.150 1.00 57.72 125 GLU A O 1
ATOM 962 N N . LEU A 1 126 ? 3.590 7.812 -1.670 1.00 57.09 126 LEU A N 1
ATOM 963 C CA . LEU A 1 126 ? 2.251 7.984 -1.133 1.00 57.09 126 LEU A CA 1
ATOM 964 C C . LEU A 1 126 ? 1.366 6.867 -1.688 1.00 57.09 126 LEU A C 1
ATOM 966 O O . LEU A 1 126 ? 1.171 6.780 -2.905 1.00 57.09 126 LEU A O 1
ATOM 970 N N . LEU A 1 127 ? 0.839 6.032 -0.800 1.00 56.12 127 LEU A N 1
ATOM 971 C CA . LEU A 1 127 ? -0.232 5.092 -1.102 1.00 56.12 127 LEU A CA 1
ATOM 972 C C . LEU A 1 127 ? -1.568 5.737 -0.716 1.00 56.12 127 LEU A C 1
ATOM 974 O O . LEU A 1 127 ? -1.743 6.175 0.421 1.00 56.12 127 LEU A O 1
ATOM 978 N N . GLU A 1 128 ? -2.518 5.785 -1.641 1.00 54.69 128 GLU A N 1
ATOM 979 C CA . GLU A 1 128 ? -3.896 6.205 -1.379 1.00 54.69 128 GLU A CA 1
ATOM 980 C C . GLU A 1 128 ? -4.776 4.951 -1.261 1.00 54.69 128 GLU A C 1
ATOM 982 O O . GLU A 1 128 ? -4.849 4.134 -2.180 1.00 54.69 128 GLU A O 1
ATOM 987 N N . LEU A 1 129 ? -5.431 4.782 -0.109 1.00 44.75 129 LEU A N 1
ATOM 988 C CA . LEU A 1 129 ? -6.521 3.829 0.079 1.00 44.75 129 LEU A CA 1
ATOM 989 C C . LEU A 1 129 ? -7.784 4.432 -0.520 1.00 44.75 129 LEU A C 1
ATOM 991 O O . LEU A 1 129 ? -8.328 5.405 0.009 1.00 44.75 129 LEU A O 1
ATOM 995 N N . ARG A 1 130 ? -8.263 3.822 -1.603 1.00 41.47 130 ARG A N 1
ATOM 996 C CA . ARG A 1 130 ? -9.558 4.138 -2.187 1.00 41.47 130 ARG A CA 1
ATOM 997 C C . ARG A 1 130 ? -10.480 2.937 -2.007 1.00 41.47 130 ARG A C 1
ATOM 999 O O . ARG A 1 130 ? -10.466 2.013 -2.805 1.00 41.47 130 ARG A O 1
ATOM 1006 N N . LEU A 1 131 ? -11.270 2.950 -0.936 1.00 35.78 131 LEU A N 1
ATOM 1007 C CA . LEU A 1 131 ? -12.301 1.942 -0.663 1.00 35.78 131 LEU A CA 1
ATOM 1008 C C . LEU A 1 131 ? -13.550 2.192 -1.531 1.00 35.78 131 LEU A C 1
ATOM 1010 O O . LEU A 1 131 ? -14.647 2.362 -1.016 1.00 35.78 131 LEU A O 1
ATOM 1014 N N . ASP A 1 132 ? -13.399 2.207 -2.856 1.00 40.00 132 ASP A N 1
ATOM 1015 C CA . ASP A 1 132 ? -14.534 2.331 -3.780 1.00 40.00 132 ASP A CA 1
ATOM 1016 C C . ASP A 1 132 ? -14.884 0.955 -4.364 1.00 40.00 132 ASP A C 1
ATOM 1018 O O . ASP A 1 132 ? -14.623 0.689 -5.538 1.00 40.00 132 ASP A O 1
ATOM 1022 N N . ARG A 1 133 ? -15.501 0.069 -3.562 1.00 35.50 133 ARG A N 1
ATOM 1023 C CA . ARG A 1 133 ? -16.219 -1.087 -4.131 1.00 35.50 133 ARG A CA 1
ATOM 1024 C C . ARG A 1 133 ? -17.343 -1.682 -3.273 1.00 35.50 133 ARG A C 1
ATOM 1026 O O . ARG A 1 133 ? -17.286 -2.813 -2.812 1.00 35.50 133 ARG A O 1
ATOM 1033 N N . LEU A 1 134 ? -18.425 -0.926 -3.152 1.00 34.19 134 LEU A N 1
ATOM 1034 C CA . LEU A 1 134 ? -19.817 -1.399 -3.174 1.00 34.19 134 LEU A CA 1
ATOM 1035 C C . LEU A 1 134 ? -20.592 -0.145 -3.584 1.00 34.19 134 LEU A C 1
ATOM 1037 O O . LEU A 1 134 ? -20.603 0.833 -2.853 1.00 34.19 134 LEU A O 1
ATOM 1041 N N . LEU A 1 135 ? -21.064 -0.017 -4.817 1.00 26.89 135 LEU A N 1
ATOM 1042 C CA . LEU A 1 135 ? -22.232 -0.707 -5.345 1.00 26.89 135 LEU A CA 1
ATOM 1043 C C . LEU A 1 135 ? -22.100 -0.800 -6.873 1.00 26.89 135 LEU A C 1
ATOM 1045 O O . LEU A 1 135 ? -21.827 0.205 -7.529 1.00 26.89 135 LEU A O 1
ATOM 1049 N N . SER A 1 136 ? -22.361 -1.970 -7.445 1.00 26.53 136 SER A N 1
ATOM 1050 C CA . SER A 1 136 ? -23.048 -2.014 -8.735 1.00 26.53 136 SER A CA 1
ATOM 1051 C C . SER A 1 136 ? -24.497 -2.427 -8.456 1.00 26.53 136 SER A C 1
ATOM 1053 O O . SER A 1 136 ? -24.730 -3.183 -7.507 1.00 26.53 136 SER A O 1
ATOM 1055 N N . PRO A 1 137 ? -25.483 -1.956 -9.229 1.00 35.91 137 PRO A N 1
ATOM 1056 C CA . PRO A 1 137 ? -26.562 -2.833 -9.660 1.00 35.91 137 PRO A CA 1
ATOM 1057 C C . PRO A 1 137 ? -26.004 -4.009 -10.474 1.00 35.91 137 PRO A C 1
ATOM 1059 O O . PRO A 1 137 ? -24.942 -3.836 -11.123 1.00 35.91 137 PRO A O 1
#

Foldseek 3Di:
DVVCVVVVNQKDKDKQPLDDAWDWDDDPQWIKTKHHHHSPDMIMIMTGHNVCVVPDDLPDKDKDWDQLVFQLAQACVPLVQAALNGGHHDGDPSNVVVSVVCVVQSKHQVVRNDHDDPVPPDGTTMIMRNPPDDDDD

Organism: Solanum commersonii (NCBI:txid4109)

Sequence (137 aa):
VKILKKRKINIACVQETRWVSAKARVVDGFKLWYSGGSRDRNGVGILVDGDLREGIPITEKIVIGGDFNGHIGATSNGFDDVHGGFGFGERNGGGTSLLDFAKAFELVIANSCFPKKENHRYLSELLELRLDRLLSP

pLDDT: mean 71.97, std 14.27, range [26.53, 91.25]

Mean predicted aligned error: 11.31 Å

Secondary structure (DSSP, 8-state):
-HHHHHTT-SEEEEE-----EEEEEEETTEEEEEEE--TTS--EEEEEEHHHHHHS-TT--EEEEE-------SS-TT-TTTB-S---SPPPHHHHHHHHHHHHTTEEBGGGSSPPPTT-----EEEEE--------